Protein AF-A0A9E5N990-F1 (afdb_monomer)

Nearest PDB structures (foldseek):
  1orc-assembly1_A  TM=4.929E-01  e=2.832E+00  Lambdavirus lambda
  7c9a-assembly1_A  TM=3.362E-01  e=8.854E+00  Homo sapiens

Mean predicted aligned error: 13.03 Å

Secondary structure (DSSP, 8-state):
---S-GGGBTTEE--TTTHHHHTTT-----PPEESS-TTSTTS-EE--TT---TT--B--------SSPPPPSSTTEEEEE-STT-EEEEEHHHHHHHTTS-EEEEE-TTS-EEEEEEETTEEEE-

Sequence (126 aa):
MSERMCCNCVYVLWPLLLKSYREEMGWEEVLPLCCHHAETPGQLREVHPDGCCRNFLAERVWSKHIETLPEPPSPDIKYIPLNHQRFAIVDAADYEWLSKYRWFAKGGRDGLFYAGRAERGRIILM

Solvent-accessible surface area (backbone atoms only — not comparable to full-atom values): 7813 Å² total; per-residue (Å²): 132,86,69,86,24,36,71,49,19,68,55,46,45,73,65,74,77,58,54,76,70,36,72,83,74,55,93,72,81,84,61,35,33,26,48,52,38,64,91,44,69,81,37,81,39,78,40,59,52,84,37,65,53,90,56,64,43,69,55,77,76,70,55,58,66,63,88,73,79,79,83,62,96,42,88,62,40,39,74,46,75,18,44,72,66,40,65,44,84,41,48,43,87,50,40,77,68,57,67,77,53,70,55,32,60,40,80,52,96,80,81,46,70,32,46,27,34,75,55,98,93,40,79,50,75,90

Structure (mmCIF, N/CA/C/O backbone):
data_AF-A0A9E5N990-F1
#
_entry.id   AF-A0A9E5N990-F1
#
loop_
_atom_site.group_PDB
_atom_site.id
_atom_site.type_symbol
_atom_site.label_atom_id
_atom_site.label_alt_id
_atom_site.label_comp_id
_atom_site.label_asym_id
_atom_site.label_entity_id
_atom_site.label_seq_id
_atom_site.pdbx_PDB_ins_code
_atom_site.Cartn_x
_atom_site.Cartn_y
_atom_site.Cartn_z
_atom_site.occupancy
_atom_site.B_iso_or_equiv
_atom_site.auth_seq_id
_atom_site.auth_comp_id
_atom_site.auth_asym_id
_atom_site.auth_atom_id
_atom_site.pdbx_PDB_model_num
ATOM 1 N N . MET A 1 1 ? 3.187 11.407 -6.263 1.00 48.19 1 MET A N 1
ATOM 2 C CA . MET A 1 1 ? 2.998 10.621 -7.502 1.00 48.19 1 MET A CA 1
ATOM 3 C C . MET A 1 1 ? 4.386 10.246 -7.972 1.00 48.19 1 MET A C 1
ATOM 5 O O . MET A 1 1 ? 5.216 11.138 -8.027 1.00 48.19 1 MET A O 1
ATOM 9 N N . SER A 1 2 ? 4.675 8.963 -8.183 1.00 58.22 2 SER A N 1
ATOM 10 C CA . SER A 1 2 ? 5.984 8.561 -8.708 1.00 58.22 2 SER A CA 1
ATOM 11 C C . SER A 1 2 ? 6.099 9.042 -10.156 1.00 58.22 2 SER A C 1
ATOM 13 O O . SER A 1 2 ? 5.165 8.859 -10.942 1.00 58.22 2 SER A O 1
ATOM 15 N N . GLU A 1 3 ? 7.189 9.731 -10.476 1.00 77.88 3 GLU A N 1
ATOM 16 C CA . GLU A 1 3 ? 7.476 10.208 -11.825 1.00 77.88 3 GLU A CA 1
ATOM 17 C C . GLU A 1 3 ? 7.696 9.004 -12.754 1.00 77.88 3 GLU A C 1
ATOM 19 O O . GLU A 1 3 ? 8.315 8.010 -12.359 1.00 77.88 3 GLU A O 1
ATOM 24 N N . ARG A 1 4 ? 7.112 9.047 -13.963 1.00 85.38 4 ARG A N 1
ATOM 25 C CA . ARG A 1 4 ? 7.092 7.910 -14.899 1.00 85.38 4 ARG A CA 1
ATOM 26 C C . ARG A 1 4 ? 8.470 7.718 -15.528 1.00 85.38 4 ARG A C 1
ATOM 28 O O . ARG A 1 4 ? 8.671 8.099 -16.674 1.00 85.38 4 ARG A O 1
ATOM 35 N N . MET A 1 5 ? 9.375 7.100 -14.783 1.00 87.56 5 MET A N 1
ATOM 36 C CA . MET A 1 5 ? 10.744 6.791 -15.188 1.00 87.56 5 MET A CA 1
ATOM 37 C C . MET A 1 5 ? 11.051 5.319 -14.915 1.00 87.56 5 MET A C 1
ATOM 39 O O . MET A 1 5 ? 10.534 4.731 -13.966 1.00 87.56 5 MET A O 1
ATOM 43 N N . CYS A 1 6 ? 11.887 4.703 -15.744 1.00 87.88 6 CYS A N 1
ATOM 44 C CA . CYS A 1 6 ? 12.268 3.298 -15.656 1.00 87.88 6 CYS A CA 1
ATOM 45 C C . CYS A 1 6 ? 12.884 2.980 -14.294 1.00 87.88 6 CYS A C 1
ATOM 47 O O . CYS A 1 6 ? 12.574 1.931 -13.738 1.00 87.88 6 CYS A O 1
ATOM 49 N N . CYS A 1 7 ? 13.651 3.908 -13.714 1.00 85.50 7 CYS A N 1
ATOM 50 C CA . CYS A 1 7 ? 14.191 3.799 -12.357 1.00 85.50 7 CYS A CA 1
ATOM 51 C C . CYS A 1 7 ? 13.129 3.572 -11.261 1.00 85.50 7 CYS A C 1
ATOM 53 O O . CYS A 1 7 ? 13.442 2.973 -10.236 1.00 85.50 7 CYS A O 1
ATOM 55 N N . ASN A 1 8 ? 11.882 3.995 -11.498 1.00 85.81 8 ASN A N 1
ATOM 56 C CA . ASN A 1 8 ? 10.739 3.874 -10.588 1.00 85.81 8 ASN A CA 1
ATOM 57 C C . ASN A 1 8 ? 9.778 2.724 -10.962 1.00 85.81 8 ASN A C 1
ATOM 59 O O . ASN A 1 8 ? 8.652 2.638 -10.457 1.00 85.81 8 ASN A O 1
ATOM 63 N N . CYS A 1 9 ? 10.173 1.876 -11.912 1.00 87.88 9 CYS A N 1
ATOM 64 C CA . CYS A 1 9 ? 9.375 0.750 -12.379 1.00 87.8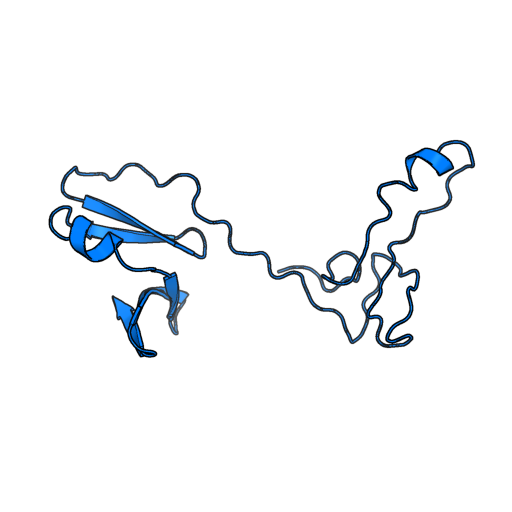8 9 CYS A CA 1
ATOM 65 C C . CYS A 1 9 ? 9.605 -0.486 -11.499 1.00 87.88 9 CYS A C 1
ATOM 67 O O . CYS A 1 9 ? 10.747 -0.814 -11.190 1.00 87.88 9 CYS A O 1
ATOM 69 N N . VAL A 1 10 ? 8.551 -1.256 -11.205 1.00 88.25 10 VAL A N 1
ATOM 70 C CA . VAL A 1 10 ? 8.667 -2.536 -10.462 1.00 88.25 10 VAL A CA 1
ATOM 71 C C . VAL A 1 10 ? 9.542 -3.584 -11.148 1.00 88.25 10 VAL A C 1
ATOM 73 O O . VAL A 1 10 ? 9.977 -4.536 -10.511 1.00 88.25 10 VAL A O 1
ATOM 76 N N . TYR A 1 11 ? 9.748 -3.449 -12.458 1.00 88.25 11 TYR A N 1
ATOM 77 C CA . TYR A 1 11 ? 10.517 -4.400 -13.261 1.00 88.25 11 TYR A CA 1
ATOM 78 C C . TYR A 1 11 ? 11.997 -4.033 -13.384 1.00 88.25 11 TYR A C 1
ATOM 80 O O . TYR A 1 11 ? 12.739 -4.760 -14.047 1.00 88.25 11 TYR A O 1
ATOM 88 N N . VAL A 1 12 ? 12.421 -2.906 -12.800 1.00 88.62 12 VAL A N 1
ATOM 89 C CA . VAL A 1 12 ? 13.831 -2.520 -12.787 1.00 88.62 12 VAL A CA 1
ATOM 90 C C . VAL A 1 12 ? 14.573 -3.263 -11.681 1.00 88.62 12 VAL A C 1
ATOM 92 O O . VAL A 1 12 ? 14.131 -3.3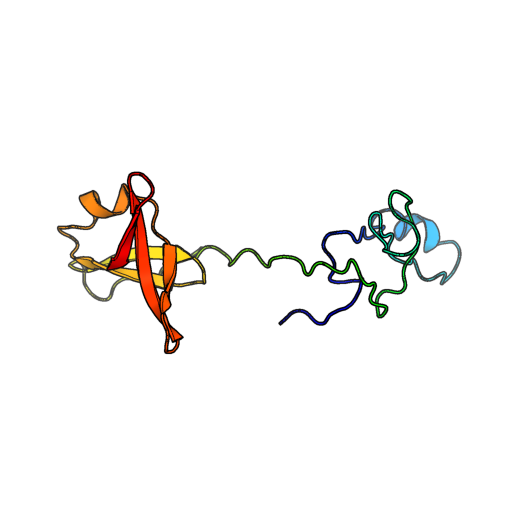40 -10.537 1.00 88.62 12 VAL A O 1
ATOM 95 N N . LEU A 1 13 ? 15.733 -3.798 -12.040 1.00 87.94 13 LEU A N 1
ATOM 96 C CA . LEU A 1 13 ? 16.695 -4.430 -11.157 1.00 87.94 13 LEU A CA 1
ATOM 97 C C . LEU A 1 13 ? 17.923 -3.528 -11.064 1.00 87.94 13 LEU A C 1
ATOM 99 O O . LEU A 1 13 ? 18.614 -3.286 -12.057 1.00 87.94 13 LEU A O 1
ATOM 103 N N . TRP A 1 14 ? 18.195 -3.041 -9.855 1.00 84.75 14 TRP A N 1
ATOM 104 C CA . TRP A 1 14 ? 19.388 -2.256 -9.564 1.00 84.75 14 TRP A CA 1
ATOM 105 C C . TRP A 1 14 ? 20.577 -3.183 -9.298 1.00 84.75 14 TRP A C 1
ATOM 107 O O . TRP A 1 14 ? 20.489 -4.026 -8.399 1.00 84.75 14 TRP A O 1
ATOM 117 N N . PRO A 1 15 ? 21.703 -3.047 -10.020 1.00 75.06 15 PRO A N 1
ATOM 118 C CA . PRO A 1 15 ? 22.848 -3.928 -9.827 1.00 75.06 15 PRO A CA 1
ATOM 119 C C . PRO A 1 15 ? 23.644 -3.527 -8.574 1.00 75.06 15 PRO A C 1
ATOM 121 O O . PRO A 1 15 ? 24.667 -2.851 -8.646 1.00 75.06 15 PRO A O 1
ATOM 124 N N . LEU A 1 16 ? 23.162 -3.930 -7.392 1.00 67.31 16 LEU A N 1
ATOM 125 C CA . LEU A 1 16 ? 23.755 -3.554 -6.099 1.00 67.31 16 LEU A CA 1
ATOM 126 C C . LEU A 1 16 ? 25.174 -4.115 -5.903 1.00 67.31 16 LEU A C 1
ATOM 128 O O . LEU A 1 16 ? 26.021 -3.441 -5.328 1.00 67.31 16 LEU A O 1
ATOM 132 N N . LEU A 1 17 ? 25.440 -5.326 -6.406 1.00 59.69 17 LEU A N 1
ATOM 133 C CA . LEU A 1 17 ? 26.715 -6.037 -6.223 1.00 59.69 17 LEU A CA 1
ATOM 134 C C . LEU A 1 17 ? 27.785 -5.687 -7.272 1.00 59.69 17 LEU A C 1
ATOM 136 O O . LEU A 1 17 ? 28.952 -6.009 -7.075 1.00 59.69 17 LEU A O 1
ATOM 140 N N . LEU A 1 18 ? 27.415 -5.038 -8.383 1.00 59.34 18 LEU A N 1
ATOM 141 C CA . LEU A 1 18 ? 28.368 -4.658 -9.439 1.00 59.34 18 LEU A CA 1
ATOM 142 C C . LEU A 1 18 ? 29.068 -3.320 -9.163 1.00 59.34 18 LEU A C 1
ATOM 144 O O . LEU A 1 18 ? 30.107 -3.057 -9.765 1.00 59.34 18 LEU A O 1
ATOM 148 N N . LYS A 1 19 ? 28.543 -2.504 -8.234 1.00 56.22 19 LYS A N 1
ATOM 149 C CA . LYS A 1 19 ? 29.182 -1.243 -7.824 1.00 56.22 19 LYS A CA 1
ATOM 150 C C . LYS A 1 19 ? 30.580 -1.471 -7.238 1.00 56.22 19 LYS A C 1
ATOM 152 O O . LYS A 1 19 ? 31.524 -0.846 -7.698 1.00 56.22 19 LYS A O 1
ATOM 157 N N . SER A 1 20 ? 30.735 -2.424 -6.315 1.00 56.72 20 SER A N 1
ATOM 158 C CA . SER A 1 20 ? 32.013 -2.657 -5.623 1.00 56.72 20 SER A CA 1
ATOM 159 C C . SER A 1 20 ? 33.113 -3.249 -6.511 1.00 56.72 20 SER A C 1
ATOM 161 O O . SER A 1 20 ? 34.284 -3.036 -6.241 1.00 56.72 20 SER A O 1
ATOM 163 N N . TYR A 1 21 ? 32.766 -3.994 -7.569 1.00 57.91 21 TYR A N 1
ATOM 164 C CA . TYR A 1 21 ? 33.758 -4.584 -8.484 1.00 57.91 21 TYR A CA 1
ATOM 165 C C . TYR A 1 21 ? 34.304 -3.568 -9.504 1.00 57.91 21 TYR A C 1
ATOM 167 O O . TYR A 1 21 ? 35.423 -3.711 -9.986 1.00 57.91 21 TYR A O 1
ATOM 175 N N . ARG A 1 22 ? 33.519 -2.540 -9.852 1.00 54.69 22 ARG A N 1
ATOM 176 C CA . ARG A 1 22 ? 33.877 -1.556 -10.888 1.00 54.69 22 ARG A CA 1
ATOM 177 C C . ARG A 1 22 ? 34.461 -0.250 -10.354 1.00 54.69 22 ARG A C 1
ATOM 179 O O . ARG A 1 22 ? 35.061 0.478 -11.138 1.00 54.69 22 ARG A O 1
ATOM 186 N N . GLU A 1 23 ? 34.377 0.011 -9.049 1.00 55.00 23 GLU A N 1
ATOM 187 C CA . GLU A 1 23 ? 35.107 1.114 -8.396 1.00 55.00 23 GLU A CA 1
ATOM 188 C C . GLU A 1 23 ? 36.626 1.063 -8.680 1.00 55.00 23 GLU A C 1
ATOM 190 O O . GLU A 1 23 ? 37.268 2.107 -8.753 1.00 55.00 23 GLU A O 1
ATOM 195 N N . GLU A 1 24 ? 37.187 -0.122 -8.953 1.00 59.16 24 GLU A N 1
ATOM 196 C CA . GLU A 1 24 ? 38.595 -0.313 -9.343 1.00 59.16 24 GLU A CA 1
ATOM 197 C C . GLU A 1 24 ? 38.892 -0.052 -10.839 1.00 59.16 24 GLU A C 1
ATOM 199 O O . GLU A 1 24 ? 40.052 0.112 -11.210 1.00 59.16 24 GLU A O 1
ATOM 204 N N . MET A 1 25 ? 37.877 0.004 -11.713 1.00 57.62 25 MET A N 1
ATOM 205 C CA . MET A 1 25 ? 38.027 -0.011 -13.185 1.00 57.62 25 MET A CA 1
ATOM 206 C C . MET A 1 25 ? 37.601 1.293 -13.889 1.00 57.62 25 MET A C 1
ATOM 208 O O . MET A 1 25 ? 37.691 1.389 -15.112 1.00 57.62 25 MET A O 1
ATOM 212 N N . GLY A 1 26 ? 37.187 2.319 -13.139 1.00 54.41 26 GLY A N 1
ATOM 213 C CA . GLY A 1 26 ? 36.780 3.621 -13.680 1.00 54.41 26 GLY A CA 1
ATOM 214 C C . GLY A 1 26 ? 35.263 3.791 -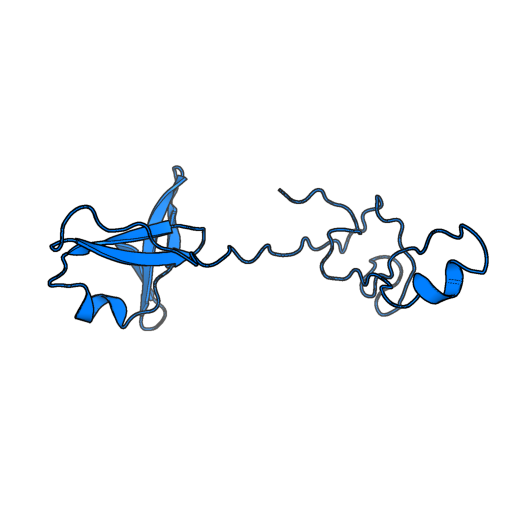13.831 1.00 54.41 26 GLY A C 1
ATOM 215 O O . GLY A 1 26 ? 34.490 2.847 -13.709 1.00 54.41 26 GLY A O 1
ATOM 216 N N . TRP A 1 27 ? 34.854 5.044 -14.050 1.00 52.72 27 TRP A N 1
ATOM 217 C CA . TRP A 1 27 ? 33.490 5.593 -13.976 1.00 52.72 27 TRP A CA 1
ATOM 218 C C . TRP A 1 27 ? 32.502 5.084 -15.048 1.00 52.72 27 TRP A C 1
ATOM 220 O O . TRP A 1 27 ? 31.803 5.880 -15.670 1.00 52.72 27 TRP A O 1
ATOM 230 N N . GLU A 1 28 ? 32.420 3.780 -15.305 1.00 62.59 28 GLU A N 1
ATOM 231 C CA . GLU A 1 28 ? 31.314 3.244 -16.102 1.00 62.59 28 GLU A CA 1
ATOM 232 C C . GLU A 1 28 ? 30.017 3.320 -15.289 1.00 62.59 28 GLU A C 1
ATOM 234 O O . GLU A 1 28 ? 29.868 2.657 -14.258 1.00 62.59 28 GLU A O 1
ATOM 239 N N . GLU A 1 29 ? 29.070 4.139 -15.753 1.00 67.00 29 GLU A N 1
ATOM 240 C CA . GLU A 1 29 ? 27.735 4.223 -15.168 1.00 67.00 29 GLU A CA 1
ATOM 241 C C . GLU A 1 29 ? 27.064 2.847 -15.212 1.00 67.00 29 GLU A C 1
ATOM 243 O O . GLU A 1 29 ? 26.813 2.272 -16.271 1.00 67.00 29 GLU A O 1
ATOM 248 N N . VAL A 1 30 ? 26.775 2.296 -14.034 1.00 74.81 30 VAL A N 1
ATOM 249 C CA . VAL A 1 30 ? 26.049 1.033 -13.910 1.00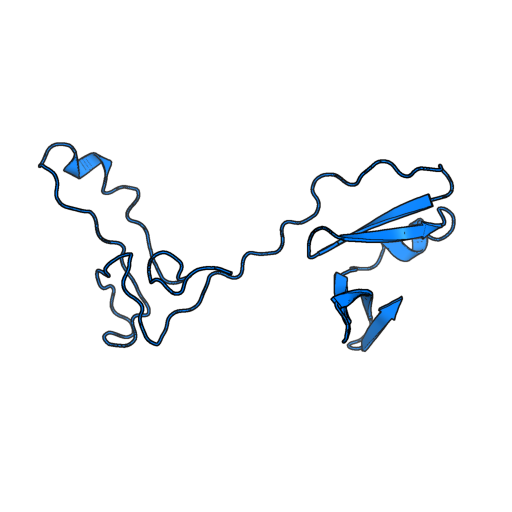 74.81 30 VAL A CA 1
ATOM 250 C C . VAL A 1 30 ? 24.575 1.302 -14.192 1.00 74.81 30 VAL A C 1
ATOM 252 O O . VAL A 1 30 ? 23.848 1.808 -13.330 1.00 74.81 30 VAL A O 1
ATOM 255 N N . LEU A 1 31 ? 24.136 0.958 -15.401 1.00 83.44 31 LEU A N 1
ATOM 256 C CA . LEU A 1 31 ? 22.743 1.108 -15.802 1.00 83.44 31 LEU A CA 1
ATOM 257 C C . LEU A 1 31 ? 21.856 0.033 -15.148 1.00 83.44 31 LEU A C 1
ATOM 259 O O . LEU A 1 31 ? 22.264 -1.125 -15.011 1.00 83.44 31 LEU A O 1
ATOM 263 N N . PRO A 1 32 ? 20.626 0.383 -14.732 1.00 87.75 32 PRO A N 1
ATOM 264 C CA . PRO A 1 32 ? 19.658 -0.593 -14.256 1.00 87.75 32 PRO A CA 1
ATOM 265 C C . PRO A 1 32 ? 19.225 -1.544 -15.377 1.00 87.75 32 PRO A C 1
ATOM 267 O O . PRO A 1 32 ? 19.182 -1.183 -16.553 1.00 87.75 32 PRO A O 1
ATOM 270 N N . LEU A 1 33 ? 18.849 -2.764 -14.997 1.00 90.50 33 LEU A N 1
ATOM 271 C CA . LEU A 1 33 ? 18.345 -3.781 -15.920 1.00 90.50 33 LEU A CA 1
ATOM 272 C C . LEU A 1 33 ? 16.819 -3.854 -15.840 1.00 90.50 33 LEU A C 1
ATOM 274 O O . LEU A 1 33 ? 16.254 -3.850 -14.754 1.00 90.50 33 LEU A O 1
ATOM 278 N N . CYS A 1 34 ? 16.135 -3.978 -16.973 1.00 90.69 34 CYS A N 1
ATOM 279 C CA . CYS A 1 34 ? 14.699 -4.227 -17.046 1.00 90.69 34 CYS A CA 1
ATOM 280 C C . CYS A 1 34 ? 14.439 -5.596 -17.679 1.00 90.69 34 CYS A C 1
ATOM 282 O O . CYS A 1 34 ? 14.956 -5.892 -18.754 1.00 90.69 34 CYS A O 1
ATOM 284 N N . CYS A 1 35 ? 13.611 -6.418 -17.033 1.00 89.31 35 CYS A N 1
ATOM 285 C CA . CYS A 1 35 ? 13.200 -7.734 -17.544 1.00 89.31 35 CYS A CA 1
ATOM 286 C C . CYS A 1 35 ? 11.888 -7.702 -18.350 1.00 89.31 35 CYS A C 1
ATOM 288 O O . CYS A 1 35 ? 11.485 -8.705 -18.941 1.00 89.31 35 CYS A O 1
ATOM 290 N N . HIS A 1 36 ? 11.198 -6.558 -18.358 1.00 91.62 36 HIS A N 1
ATOM 291 C CA . HIS A 1 36 ? 9.861 -6.411 -18.937 1.00 91.62 36 HIS A CA 1
ATOM 292 C C . HIS A 1 36 ? 9.747 -5.214 -19.894 1.00 91.62 36 HIS A C 1
ATOM 294 O O . HIS A 1 36 ? 8.681 -4.610 -20.045 1.00 91.62 36 HIS A O 1
ATOM 300 N N . HIS A 1 37 ? 10.852 -4.844 -20.545 1.00 91.50 37 HIS A N 1
ATOM 301 C CA . HIS A 1 37 ? 10.870 -3.722 -21.477 1.00 91.50 37 HIS A CA 1
ATOM 302 C C . HIS A 1 37 ? 9.986 -4.010 -22.701 1.00 91.50 37 HIS A C 1
ATOM 304 O O . HIS A 1 37 ? 10.007 -5.111 -23.247 1.00 91.50 37 HIS A O 1
ATOM 310 N N . ALA A 1 38 ? 9.228 -3.009 -23.159 1.00 91.69 38 ALA A N 1
ATOM 311 C CA . ALA A 1 38 ? 8.253 -3.181 -24.243 1.00 91.69 38 ALA A CA 1
ATOM 312 C C . ALA A 1 38 ? 8.886 -3.617 -25.577 1.00 91.69 38 ALA A C 1
ATOM 314 O O . ALA A 1 38 ? 8.280 -4.374 -26.328 1.00 91.69 38 ALA A O 1
ATOM 315 N N . GLU A 1 39 ? 10.101 -3.145 -25.859 1.00 90.56 39 GLU A N 1
ATOM 316 C CA . GLU A 1 39 ? 10.840 -3.472 -27.091 1.00 90.56 39 GLU A CA 1
ATOM 317 C C . GLU A 1 39 ? 11.532 -4.838 -27.046 1.00 90.56 39 GLU A C 1
ATOM 319 O O . GLU A 1 39 ? 11.824 -5.408 -28.091 1.00 90.56 39 GLU A O 1
ATOM 324 N N . THR A 1 40 ? 11.791 -5.374 -25.850 1.00 90.12 40 THR A N 1
ATOM 325 C CA . THR A 1 40 ? 12.515 -6.641 -25.666 1.00 90.12 40 THR A CA 1
ATOM 326 C C . THR A 1 40 ? 11.829 -7.518 -24.608 1.00 90.12 40 THR A C 1
ATOM 328 O O . THR A 1 40 ? 12.399 -7.761 -23.539 1.00 90.12 40 THR A O 1
ATOM 331 N N . PRO A 1 41 ? 10.583 -7.979 -24.844 1.00 86.44 41 PRO A N 1
ATOM 332 C CA . PRO A 1 41 ? 9.842 -8.757 -23.855 1.00 86.44 41 PRO A CA 1
ATOM 333 C C . PRO A 1 41 ? 10.557 -10.068 -23.506 1.00 86.44 41 PRO A C 1
ATOM 335 O O . PRO A 1 41 ? 10.932 -10.833 -24.392 1.00 86.44 41 PRO A O 1
ATOM 338 N N . GLY A 1 42 ? 10.724 -10.342 -22.210 1.00 84.31 42 GLY A N 1
ATOM 339 C CA . GLY A 1 42 ? 11.347 -11.577 -21.720 1.00 84.31 42 GLY A CA 1
ATOM 340 C C . GLY A 1 42 ? 12.877 -11.592 -21.775 1.00 84.31 42 GLY A C 1
ATOM 341 O O . GLY A 1 42 ? 13.479 -12.587 -21.380 1.00 84.31 42 GLY A O 1
ATOM 342 N N . GLN A 1 43 ? 13.510 -10.505 -22.222 1.00 89.38 43 GLN A N 1
ATOM 343 C CA . GLN A 1 43 ? 14.961 -10.344 -22.195 1.00 89.38 43 GLN A CA 1
ATOM 344 C C . GLN A 1 43 ? 15.368 -9.324 -21.133 1.00 89.38 43 GLN A C 1
ATOM 346 O O . GLN A 1 43 ? 14.698 -8.308 -20.940 1.00 89.38 43 GLN A O 1
ATOM 351 N N . LEU A 1 44 ? 16.488 -9.593 -20.459 1.00 89.50 44 LEU A N 1
ATOM 352 C CA . LEU A 1 44 ? 17.150 -8.600 -19.621 1.00 89.50 44 LEU A CA 1
ATOM 353 C C . LEU A 1 44 ? 17.837 -7.574 -20.520 1.00 89.50 44 LEU A C 1
ATOM 355 O O . LEU A 1 44 ? 18.618 -7.941 -21.396 1.00 89.50 44 LEU A O 1
ATOM 359 N N . ARG A 1 45 ? 17.544 -6.295 -20.293 1.00 8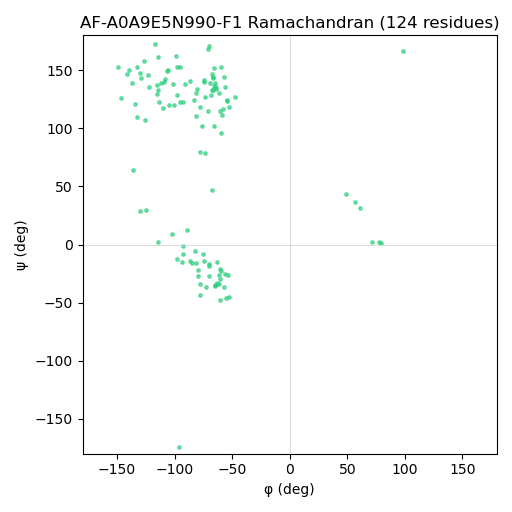9.12 45 ARG A N 1
ATOM 360 C CA . ARG A 1 45 ? 18.114 -5.182 -21.053 1.00 89.12 45 ARG A CA 1
ATOM 361 C C . ARG A 1 45 ? 18.515 -4.054 -20.115 1.00 89.12 45 ARG A C 1
ATOM 363 O O . ARG A 1 45 ? 17.745 -3.709 -19.223 1.00 89.12 45 ARG A O 1
ATOM 370 N N . GLU A 1 46 ? 19.663 -3.441 -20.359 1.00 90.75 46 GLU A N 1
ATOM 371 C CA . GLU A 1 46 ? 20.024 -2.166 -19.738 1.00 90.75 46 GLU A CA 1
ATOM 372 C C . GLU A 1 46 ? 19.061 -1.059 -20.175 1.00 90.75 46 GLU A C 1
ATOM 374 O O . GLU A 1 46 ? 18.689 -0.945 -21.347 1.00 90.75 46 GLU A O 1
ATOM 379 N N . VAL A 1 47 ? 18.626 -0.247 -19.217 1.00 89.56 47 VAL A N 1
ATOM 380 C CA . VAL A 1 47 ? 17.730 0.881 -19.459 1.00 89.56 47 VAL A CA 1
ATOM 381 C C . VAL A 1 47 ? 18.299 2.136 -18.826 1.00 89.56 47 VAL A C 1
ATOM 383 O O . VAL A 1 47 ? 18.867 2.099 -17.739 1.00 89.56 47 VAL A O 1
ATOM 386 N N . HIS A 1 48 ? 18.111 3.271 -19.493 1.00 87.75 48 HIS A N 1
ATOM 387 C CA . HIS A 1 48 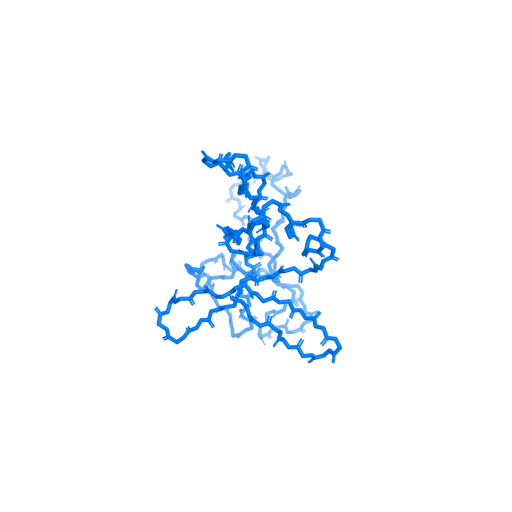? 18.456 4.555 -18.900 1.00 87.75 48 HIS A CA 1
ATOM 388 C C . HIS A 1 48 ? 17.522 4.838 -17.704 1.00 87.75 48 HIS A C 1
ATOM 390 O O . HIS A 1 48 ? 16.304 4.682 -17.868 1.00 87.75 48 HIS A O 1
ATOM 396 N N . PRO A 1 49 ? 18.036 5.265 -16.533 1.00 84.19 49 PRO A N 1
ATOM 397 C CA . PRO A 1 49 ? 17.218 5.567 -15.355 1.00 84.19 49 PRO A CA 1
ATOM 398 C C . PR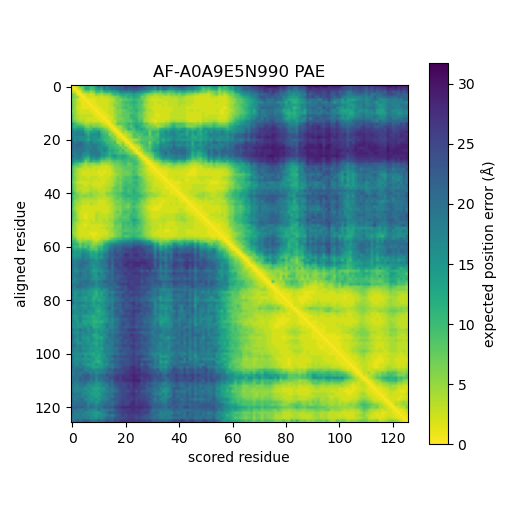O A 1 49 ? 16.080 6.547 -15.656 1.00 84.19 49 PRO A C 1
ATOM 400 O O . PRO A 1 49 ? 14.933 6.270 -15.306 1.00 84.19 49 PRO A O 1
ATOM 403 N N . ASP A 1 50 ? 16.396 7.615 -16.393 1.00 86.25 50 ASP A N 1
ATOM 404 C CA . ASP A 1 50 ? 15.456 8.690 -16.750 1.00 86.25 50 ASP A CA 1
ATOM 405 C C . ASP A 1 50 ? 14.567 8.354 -17.960 1.00 86.25 50 ASP A C 1
ATOM 407 O O . ASP A 1 50 ? 13.676 9.116 -18.333 1.00 86.25 50 ASP A O 1
ATOM 411 N N . GLY A 1 51 ? 14.802 7.209 -18.610 1.00 86.88 51 GLY A N 1
ATOM 412 C CA . GLY A 1 51 ? 13.958 6.741 -19.706 1.00 86.88 51 GLY A CA 1
ATOM 413 C C . GLY A 1 51 ? 12.594 6.272 -19.201 1.00 86.88 51 GLY A C 1
ATOM 414 O O . GLY A 1 51 ? 12.397 6.058 -18.012 1.00 86.88 51 GLY A O 1
ATOM 415 N N . CYS A 1 52 ? 11.634 6.045 -20.095 1.00 90.00 52 CYS A N 1
ATOM 416 C CA . CYS A 1 52 ? 10.356 5.437 -19.729 1.00 90.00 52 CYS A CA 1
ATOM 417 C C . CYS A 1 52 ? 9.829 4.576 -20.872 1.00 90.00 52 CYS A C 1
ATOM 419 O O . CYS A 1 52 ? 9.700 5.043 -22.001 1.00 90.00 52 CYS A O 1
ATOM 421 N N . CYS A 1 53 ? 9.513 3.312 -20.587 1.00 90.69 53 CYS A N 1
ATOM 422 C CA . CYS A 1 53 ? 8.988 2.392 -21.590 1.00 90.69 53 CYS A CA 1
ATOM 423 C C . CYS A 1 53 ? 7.460 2.264 -21.512 1.00 90.69 53 CYS A C 1
ATOM 425 O O . CYS A 1 53 ? 6.833 2.544 -20.490 1.00 90.69 53 CYS A O 1
ATOM 427 N N . ARG A 1 54 ? 6.844 1.755 -22.586 1.00 90.56 54 ARG A N 1
ATOM 428 C CA . ARG A 1 54 ? 5.387 1.531 -22.648 1.00 90.56 54 ARG A CA 1
ATOM 429 C C . ARG A 1 54 ? 4.869 0.541 -21.592 1.00 90.56 54 ARG A C 1
ATOM 431 O O . ARG A 1 54 ? 3.720 0.661 -21.179 1.00 90.56 54 ARG A O 1
ATOM 438 N N . ASN A 1 55 ? 5.715 -0.383 -21.135 1.00 91.44 55 ASN A N 1
ATOM 439 C CA . ASN A 1 55 ? 5.404 -1.353 -20.079 1.00 91.44 55 ASN A CA 1
ATOM 440 C C . ASN A 1 55 ? 5.724 -0.833 -18.667 1.00 91.44 55 ASN A C 1
ATOM 442 O O . ASN A 1 55 ? 5.742 -1.612 -17.715 1.00 91.44 55 ASN A O 1
ATOM 446 N N . PHE A 1 56 ? 5.995 0.468 -18.515 1.00 90.38 56 PHE A N 1
ATOM 447 C CA . PHE A 1 56 ? 6.226 1.065 -17.208 1.00 90.38 56 PHE A CA 1
ATOM 448 C C . PHE A 1 56 ? 5.056 0.773 -16.267 1.00 90.38 56 PHE A C 1
ATOM 450 O O . PHE A 1 56 ? 3.907 1.143 -16.533 1.00 90.38 56 PHE A O 1
ATOM 457 N N . LEU A 1 57 ? 5.389 0.167 -15.133 1.00 87.19 57 LEU A N 1
ATOM 458 C CA . LEU A 1 57 ? 4.473 -0.068 -14.039 1.00 87.19 57 LEU A CA 1
ATOM 459 C C . LEU A 1 57 ? 5.091 0.532 -12.781 1.00 87.19 57 LEU A C 1
ATOM 461 O O . LEU A 1 57 ? 6.063 0.001 -12.244 1.00 87.19 57 LEU A O 1
ATOM 465 N N . ALA A 1 58 ? 4.525 1.659 -12.344 1.00 84.06 58 ALA A N 1
ATOM 466 C CA . ALA A 1 58 ? 4.938 2.310 -11.111 1.00 84.06 58 ALA A CA 1
ATOM 467 C C . ALA A 1 58 ? 4.825 1.320 -9.954 1.00 84.06 58 ALA A C 1
ATOM 469 O O . ALA A 1 58 ? 3.805 0.629 -9.824 1.00 84.06 58 ALA A O 1
ATOM 470 N N . GLU A 1 59 ? 5.848 1.287 -9.101 1.00 69.38 59 GLU A N 1
ATOM 471 C CA . GLU A 1 59 ? 5.734 0.564 -7.848 1.00 69.38 59 GLU A CA 1
ATOM 472 C C . GLU A 1 59 ? 4.514 1.065 -7.086 1.00 69.38 59 GLU A C 1
ATOM 474 O O . GLU A 1 59 ? 4.323 2.262 -6.841 1.00 69.38 59 GLU A O 1
ATOM 479 N N . ARG A 1 60 ? 3.633 0.120 -6.748 1.00 59.91 60 ARG A N 1
ATOM 480 C CA . ARG A 1 60 ? 2.579 0.400 -5.789 1.00 59.91 60 ARG A CA 1
ATOM 481 C C . ARG A 1 60 ? 3.306 0.646 -4.483 1.00 59.91 60 ARG A C 1
ATOM 483 O O . ARG A 1 60 ? 3.723 -0.308 -3.837 1.00 59.91 60 ARG A O 1
ATOM 490 N N . VAL A 1 61 ? 3.448 1.915 -4.108 1.00 59.00 61 VAL A N 1
ATOM 491 C CA . VAL A 1 61 ? 3.829 2.273 -2.746 1.00 59.00 61 VAL A CA 1
ATOM 492 C C . VAL A 1 61 ? 2.735 1.691 -1.866 1.00 59.00 61 VAL A C 1
ATOM 494 O O . VAL A 1 61 ? 1.643 2.257 -1.744 1.00 59.00 61 VAL A O 1
ATOM 497 N N . TRP A 1 62 ? 2.994 0.501 -1.327 1.00 49.75 62 TRP A N 1
ATOM 498 C CA . TRP A 1 62 ? 2.149 -0.100 -0.318 1.00 49.75 62 TRP A CA 1
ATOM 499 C C . TRP A 1 62 ? 2.010 0.958 0.754 1.00 49.75 62 TRP A C 1
ATOM 501 O O . TRP A 1 62 ? 3.000 1.472 1.276 1.00 49.75 62 TRP A O 1
ATOM 511 N N . SER A 1 63 ? 0.775 1.393 0.976 1.00 53.50 63 SER A N 1
ATOM 512 C CA . SER A 1 63 ? 0.521 2.443 1.942 1.00 53.50 63 SER A CA 1
ATOM 513 C C . SER A 1 63 ? 1.034 1.926 3.269 1.00 53.50 63 SER A C 1
ATOM 515 O O . SER A 1 63 ? 0.499 0.930 3.758 1.00 53.50 63 SER A O 1
ATOM 517 N N . LYS A 1 64 ? 2.111 2.541 3.776 1.00 53.56 64 LYS A N 1
ATOM 518 C CA . LYS A 1 64 ? 2.738 2.133 5.030 1.00 53.56 64 LYS A CA 1
ATOM 519 C C . LYS A 1 64 ? 1.628 1.957 6.059 1.00 53.56 64 LYS A C 1
ATOM 521 O O . LYS A 1 64 ? 0.765 2.833 6.196 1.00 53.56 64 LYS A O 1
ATOM 526 N N . HIS A 1 65 ? 1.611 0.791 6.694 1.00 55.25 65 HIS A N 1
ATOM 527 C CA . HIS A 1 65 ? 0.743 0.568 7.836 1.00 55.25 65 HIS A CA 1
ATOM 528 C C . HIS A 1 65 ? 1.078 1.645 8.875 1.00 55.25 65 HIS A C 1
ATOM 530 O O . HIS A 1 65 ? 2.237 2.053 8.968 1.00 55.25 65 HIS A O 1
ATOM 536 N N . ILE A 1 66 ? 0.091 2.148 9.619 1.00 60.78 66 ILE A N 1
ATOM 537 C CA . ILE A 1 66 ? 0.424 2.967 10.788 1.00 60.78 66 ILE A CA 1
ATOM 538 C C . ILE A 1 66 ? 1.239 2.068 11.722 1.00 60.78 66 ILE A C 1
ATOM 540 O O . ILE A 1 66 ? 0.718 1.053 12.187 1.00 60.78 66 ILE A O 1
ATOM 544 N N . GLU A 1 67 ? 2.507 2.414 11.940 1.00 59.69 67 GLU A N 1
ATOM 545 C CA . GLU A 1 67 ? 3.374 1.744 12.918 1.00 59.69 67 GLU A CA 1
ATOM 546 C C . GLU A 1 67 ? 3.045 2.216 14.340 1.00 59.69 67 GLU A C 1
ATOM 548 O O . GLU A 1 67 ? 3.042 1.412 15.268 1.00 59.69 67 GLU A O 1
ATOM 553 N N . THR A 1 68 ? 2.656 3.489 14.492 1.00 66.31 68 THR A N 1
ATOM 554 C CA . THR A 1 68 ? 2.334 4.100 15.787 1.00 66.31 68 THR A CA 1
ATOM 555 C C . THR A 1 68 ? 1.015 4.860 15.702 1.00 66.31 68 THR A C 1
ATOM 557 O O . THR A 1 68 ? 0.925 5.891 15.034 1.00 66.31 68 THR A O 1
ATOM 560 N N . LEU A 1 69 ? -0.025 4.342 16.360 1.00 71.44 69 LEU A N 1
ATOM 561 C CA . LEU A 1 69 ? -1.275 5.078 16.547 1.00 71.44 69 LEU A CA 1
ATOM 562 C C . LEU A 1 69 ? -1.061 6.170 17.606 1.00 71.44 69 LEU A C 1
ATOM 564 O O . LEU A 1 69 ? -0.393 5.903 18.606 1.00 71.44 69 LEU A O 1
ATOM 568 N N . PRO A 1 70 ? -1.617 7.379 17.416 1.00 79.00 70 PRO A N 1
ATOM 569 C CA . PRO A 1 70 ? -1.621 8.386 18.470 1.00 79.00 70 PRO A CA 1
ATOM 570 C C . PRO A 1 70 ? -2.368 7.865 19.703 1.00 79.00 70 PRO A C 1
ATOM 572 O O . PRO A 1 70 ? -3.274 7.035 19.583 1.00 79.00 70 PRO A O 1
ATOM 575 N N . GLU A 1 71 ? -2.013 8.366 20.885 1.00 79.81 71 GLU A N 1
ATOM 576 C CA . GLU A 1 71 ? -2.769 8.057 22.097 1.00 79.81 71 GLU A CA 1
ATOM 577 C C . GLU A 1 71 ? -4.194 8.629 21.986 1.00 79.81 71 GLU A C 1
ATOM 579 O O . GLU A 1 71 ? -4.377 9.768 21.537 1.00 79.81 71 GLU A O 1
ATOM 584 N N . PRO A 1 72 ? -5.229 7.845 22.331 1.00 82.75 72 PRO A N 1
ATOM 585 C CA . PRO A 1 72 ? -6.592 8.345 22.331 1.00 82.75 72 PRO A CA 1
ATOM 586 C C . PRO A 1 72 ? -6.780 9.414 23.421 1.00 82.75 72 PRO A C 1
ATOM 588 O O . PRO A 1 72 ? -6.230 9.282 24.513 1.00 82.75 72 PRO A O 1
ATOM 591 N N . PRO A 1 73 ? -7.579 10.465 23.160 1.00 81.69 73 PRO A N 1
ATOM 592 C CA . PRO A 1 73 ? -7.774 11.586 24.083 1.00 81.69 73 PRO A CA 1
ATOM 593 C C . PRO A 1 73 ? -8.577 11.213 25.337 1.00 81.69 73 PRO A C 1
ATOM 595 O O . PRO A 1 73 ? -8.579 11.965 26.306 1.00 81.69 73 PRO A O 1
ATOM 598 N N . SER A 1 74 ? -9.281 10.079 25.314 1.00 85.88 74 SER A N 1
ATOM 599 C CA . SER A 1 74 ? -10.076 9.556 26.424 1.00 85.88 74 SER A CA 1
ATOM 600 C C . SER A 1 74 ? -9.927 8.033 26.492 1.00 85.88 74 SER A C 1
ATOM 602 O O . SER A 1 74 ? -9.826 7.400 25.436 1.00 85.88 74 SER A O 1
ATOM 604 N N . PRO A 1 75 ? -9.954 7.418 27.691 1.00 84.50 75 PRO A N 1
ATOM 605 C CA . PRO A 1 75 ? -9.997 5.961 27.837 1.00 84.50 75 PRO A CA 1
ATOM 606 C C . PRO A 1 75 ? -11.232 5.317 27.188 1.00 84.50 75 PRO A C 1
ATOM 608 O O . PRO A 1 75 ? -11.169 4.143 26.821 1.00 84.50 75 PRO A O 1
ATOM 611 N N . ASP A 1 76 ? -12.311 6.083 27.006 1.00 89.25 76 ASP A N 1
ATOM 612 C CA . ASP A 1 76 ? -13.558 5.621 26.385 1.00 89.25 76 ASP A CA 1
ATOM 613 C C . ASP A 1 76 ? -13.448 5.482 24.864 1.00 89.25 76 ASP A C 1
ATOM 615 O O . ASP A 1 76 ? -14.353 4.958 24.224 1.00 89.25 76 ASP A O 1
ATOM 619 N N . ILE A 1 77 ? -12.337 5.931 24.277 1.00 90.88 77 ILE A N 1
ATOM 620 C CA . ILE A 1 77 ? -12.100 5.917 22.839 1.00 90.88 77 ILE A CA 1
ATOM 621 C C . ILE A 1 77 ? -10.933 4.984 22.528 1.00 90.88 77 ILE A C 1
ATOM 623 O O . ILE A 1 77 ? -9.884 4.999 23.176 1.00 90.88 77 ILE A O 1
ATOM 627 N N . LYS A 1 78 ? -11.090 4.183 21.478 1.00 89.62 78 LYS A N 1
ATOM 628 C CA . LYS A 1 78 ? -10.036 3.345 20.910 1.00 89.62 78 LYS A CA 1
ATOM 629 C C . LYS A 1 78 ? -9.893 3.609 19.419 1.00 89.62 78 LYS A C 1
ATOM 631 O O . LYS A 1 78 ? -10.813 4.07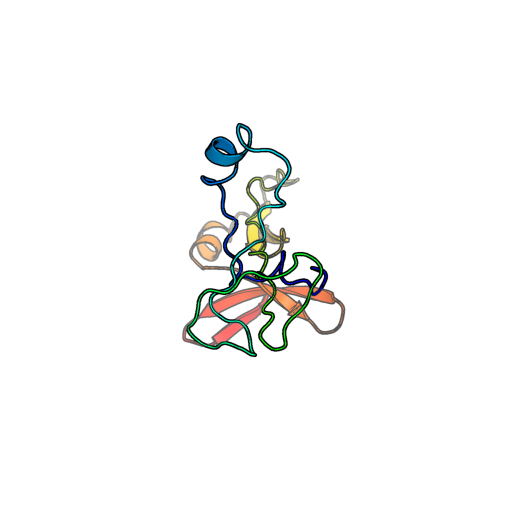9 18.751 1.00 89.62 78 LYS A O 1
ATOM 636 N N . TYR A 1 79 ? -8.717 3.279 18.896 1.00 90.88 79 TYR A N 1
ATOM 637 C CA . TYR A 1 79 ? -8.402 3.435 17.483 1.00 90.88 79 TYR A CA 1
ATOM 638 C C . TYR A 1 79 ? -8.187 2.085 16.817 1.00 90.88 79 TYR A C 1
ATOM 640 O O . TYR A 1 79 ? -7.433 1.252 17.316 1.00 90.88 79 TYR A O 1
ATOM 648 N N . ILE A 1 80 ? -8.818 1.894 15.660 1.00 89.56 80 ILE A N 1
ATOM 649 C CA . ILE A 1 80 ? -8.560 0.753 14.781 1.00 89.56 80 ILE A CA 1
ATOM 650 C C . ILE A 1 80 ? -7.727 1.253 13.596 1.00 89.56 80 ILE A C 1
ATOM 652 O O . ILE A 1 80 ? -8.187 2.141 12.871 1.00 89.56 80 ILE A O 1
ATOM 656 N N . PRO A 1 81 ? -6.514 0.718 13.373 1.00 87.94 81 PRO A N 1
ATOM 657 C CA . PRO A 1 81 ? -5.663 1.162 12.280 1.00 87.94 81 PRO A CA 1
ATOM 658 C C . PRO A 1 81 ? -6.245 0.741 10.925 1.00 87.94 81 PRO A C 1
ATOM 660 O O . PRO A 1 81 ? -6.729 -0.377 10.751 1.00 87.94 81 PRO A O 1
ATOM 663 N N . LEU A 1 82 ? -6.163 1.643 9.949 1.00 88.19 82 LEU A N 1
ATOM 664 C CA . LEU A 1 82 ? -6.548 1.436 8.555 1.00 88.19 82 LEU A CA 1
ATOM 665 C C . LEU A 1 82 ? -5.316 1.584 7.643 1.00 88.19 82 LEU A C 1
ATOM 667 O O . LEU A 1 82 ? -4.235 2.006 8.060 1.00 88.19 82 LEU A O 1
ATOM 671 N N . ASN A 1 83 ? -5.478 1.275 6.355 1.00 83.19 83 ASN A N 1
ATOM 672 C CA . ASN A 1 83 ? -4.481 1.629 5.342 1.00 83.19 83 ASN A CA 1
ATOM 673 C C . ASN A 1 83 ? -4.441 3.156 5.100 1.00 83.19 83 ASN A C 1
ATOM 675 O O . ASN A 1 83 ? -5.284 3.912 5.582 1.00 83.19 83 ASN A O 1
ATOM 679 N N . HIS A 1 84 ? -3.446 3.615 4.335 1.00 76.06 84 HIS A N 1
ATOM 680 C CA . HIS A 1 84 ? -3.245 5.038 4.011 1.00 76.06 84 HIS A CA 1
ATOM 681 C C . HIS A 1 84 ? -3.005 5.947 5.226 1.00 76.06 84 HIS A C 1
ATOM 683 O O . HIS A 1 84 ? -3.375 7.116 5.181 1.00 76.06 84 HIS A O 1
ATOM 689 N N . GLN A 1 85 ? -2.373 5.428 6.286 1.00 79.75 85 GLN A N 1
ATOM 690 C CA . GLN A 1 85 ? -2.076 6.183 7.511 1.00 79.75 85 GLN A CA 1
ATOM 691 C C . GLN A 1 85 ? -3.327 6.789 8.175 1.00 79.75 85 GLN A C 1
ATOM 693 O O . GLN A 1 85 ? -3.291 7.889 8.720 1.00 79.75 85 GLN A O 1
ATOM 698 N N . ARG A 1 86 ? -4.453 6.066 8.127 1.00 85.12 86 ARG A N 1
ATOM 699 C CA . ARG A 1 86 ? -5.723 6.466 8.753 1.00 85.12 86 ARG A CA 1
ATOM 700 C C . ARG A 1 86 ? -6.101 5.514 9.880 1.00 85.12 86 ARG A C 1
ATOM 702 O O . ARG A 1 86 ? -5.628 4.384 9.926 1.00 85.12 86 ARG A O 1
ATOM 709 N N . PHE A 1 87 ? -6.986 5.959 10.759 1.00 89.81 87 PHE A N 1
ATOM 710 C CA . PHE A 1 87 ? -7.565 5.140 11.818 1.00 89.81 87 PHE A CA 1
ATOM 711 C C . PHE A 1 87 ? -9.054 5.450 11.972 1.00 89.81 87 PHE A C 1
ATOM 713 O O . PHE A 1 87 ? -9.494 6.561 11.677 1.00 89.81 87 PHE A O 1
ATOM 720 N N . ALA A 1 88 ? -9.826 4.454 12.398 1.00 90.56 88 ALA A N 1
ATOM 721 C CA . ALA A 1 88 ? -11.213 4.631 12.806 1.00 90.56 88 ALA A CA 1
ATOM 722 C C . ALA A 1 88 ? -11.267 4.905 14.311 1.00 90.56 88 ALA A C 1
ATOM 724 O O . ALA A 1 88 ? -10.554 4.257 15.079 1.00 90.56 88 ALA A O 1
ATOM 725 N N . ILE A 1 89 ? -12.110 5.855 14.709 1.00 91.56 89 ILE A N 1
ATOM 726 C CA . ILE A 1 89 ? -12.391 6.185 16.107 1.00 91.56 89 ILE A CA 1
ATOM 727 C C . ILE A 1 89 ? -13.606 5.364 16.526 1.00 91.56 89 ILE A C 1
ATOM 729 O O . ILE A 1 89 ? -14.643 5.449 15.872 1.00 91.56 89 ILE A O 1
ATOM 733 N N . VAL A 1 90 ? -13.462 4.551 17.568 1.00 91.62 90 VAL A N 1
ATOM 734 C CA . VAL A 1 90 ? -14.533 3.687 18.077 1.00 91.62 90 VAL A CA 1
ATOM 735 C C . VAL A 1 90 ? -14.635 3.807 19.589 1.00 91.62 90 VAL A C 1
ATOM 737 O O . VAL A 1 90 ? -13.635 4.078 20.259 1.00 91.62 90 VAL A O 1
ATOM 740 N N . ASP A 1 91 ? -15.825 3.562 20.123 1.00 92.50 91 ASP A N 1
ATOM 741 C CA . ASP A 1 91 ? -16.019 3.465 21.564 1.00 92.50 91 ASP A CA 1
ATOM 742 C C . ASP A 1 91 ? -15.286 2.237 22.121 1.00 92.50 91 ASP A C 1
ATOM 744 O O . ASP A 1 91 ? -15.209 1.173 21.495 1.00 92.50 91 ASP A O 1
ATOM 748 N N . ALA A 1 92 ? -14.745 2.370 23.329 1.00 90.94 92 ALA A N 1
ATOM 749 C CA . ALA A 1 92 ? -13.997 1.315 24.002 1.00 90.94 92 ALA A CA 1
ATOM 750 C C . ALA A 1 92 ? -14.851 0.060 24.246 1.00 90.94 92 ALA A C 1
ATOM 752 O O . ALA A 1 92 ? -14.315 -1.047 24.218 1.00 90.94 92 ALA A O 1
ATOM 753 N N . ALA A 1 93 ? -16.166 0.227 24.422 1.00 92.50 93 ALA A N 1
ATOM 754 C CA . ALA A 1 93 ? -17.116 -0.871 24.587 1.00 92.50 93 ALA A CA 1
ATOM 755 C C . ALA A 1 93 ? -17.223 -1.760 23.333 1.00 92.50 93 ALA A C 1
ATOM 757 O O . ALA A 1 93 ? -17.349 -2.978 23.450 1.00 92.50 93 ALA A O 1
ATOM 758 N N . ASP A 1 94 ? -17.112 -1.170 22.140 1.00 91.75 94 ASP A N 1
ATOM 759 C CA . ASP A 1 94 ? -17.259 -1.885 20.867 1.00 91.75 94 ASP A CA 1
ATOM 760 C C . ASP A 1 94 ? -15.920 -2.375 20.299 1.00 91.75 94 ASP A C 1
ATOM 762 O O . ASP A 1 94 ? -15.883 -3.232 19.407 1.00 91.75 94 ASP A O 1
ATOM 766 N N . TYR A 1 95 ? -14.801 -1.857 20.813 1.00 90.94 95 TYR A N 1
ATOM 767 C CA . TYR A 1 95 ? -13.464 -2.124 20.286 1.00 90.94 95 TYR A CA 1
ATOM 768 C C . TYR A 1 95 ? -13.126 -3.619 20.218 1.00 90.94 95 TYR A C 1
ATOM 770 O O . TYR A 1 95 ? -12.631 -4.095 19.193 1.00 90.94 95 TYR A O 1
ATOM 778 N N . GLU A 1 96 ? -13.406 -4.389 21.271 1.00 91.62 96 GLU A N 1
ATOM 779 C CA . GLU A 1 96 ? -13.112 -5.830 21.290 1.00 91.62 96 GLU A CA 1
ATOM 780 C C . GLU A 1 96 ? -13.891 -6.610 20.227 1.00 91.62 96 GLU A C 1
ATOM 782 O O . GLU A 1 96 ? -13.392 -7.592 19.675 1.00 91.62 96 GLU A O 1
ATOM 787 N N . TRP A 1 97 ? -15.117 -6.188 19.914 1.00 91.44 97 TRP A N 1
ATOM 788 C CA . TRP A 1 97 ? -15.916 -6.828 18.876 1.00 91.44 97 TRP A CA 1
ATOM 789 C C . TRP A 1 97 ? -15.463 -6.409 17.473 1.00 91.44 97 TRP A C 1
ATOM 791 O O . TRP A 1 97 ? -15.317 -7.263 16.594 1.00 91.44 97 TRP A O 1
ATOM 801 N N . LEU A 1 98 ? -15.185 -5.118 17.266 1.00 91.31 98 LEU A N 1
ATOM 802 C CA . LEU A 1 98 ? -14.800 -4.562 15.966 1.00 91.31 98 LEU A CA 1
ATOM 803 C C . LEU A 1 98 ? -13.373 -4.947 15.549 1.00 91.31 98 LEU A C 1
ATOM 805 O O . LEU A 1 98 ? -13.135 -5.217 14.370 1.00 91.31 98 LEU A O 1
ATOM 809 N N . SER A 1 99 ? -12.429 -5.023 16.489 1.00 89.31 99 SER A N 1
ATOM 810 C CA . SER A 1 99 ? -11.011 -5.344 16.232 1.00 89.31 99 SER A CA 1
ATOM 811 C C . SER A 1 99 ? -10.772 -6.743 15.651 1.00 89.31 99 SER A C 1
ATOM 813 O O . SER A 1 99 ? -9.711 -7.003 15.085 1.00 89.31 99 SER A O 1
ATOM 815 N N . LYS A 1 100 ? -11.766 -7.638 15.715 1.00 90.88 100 LYS A N 1
ATOM 816 C CA . LYS A 1 100 ? -11.697 -8.990 15.133 1.00 90.88 100 LYS A CA 1
ATOM 817 C C . LYS A 1 100 ? -11.713 -8.989 13.604 1.00 90.88 100 LYS A C 1
ATOM 819 O O . LYS A 1 100 ? -11.357 -9.991 12.985 1.00 90.88 100 LYS A O 1
ATOM 824 N N . TYR A 1 101 ? -12.157 -7.898 12.986 1.00 89.56 101 TYR A N 1
ATOM 825 C CA . TYR A 1 101 ? -12.273 -7.795 11.537 1.00 89.56 101 TYR A CA 1
ATOM 826 C C . TYR A 1 101 ? -11.078 -7.074 10.919 1.00 89.56 101 TYR A C 1
ATOM 828 O O . TYR A 1 101 ? -10.455 -6.203 11.521 1.00 89.56 101 TYR A O 1
ATOM 836 N N . ARG A 1 102 ? -10.799 -7.399 9.654 1.00 87.50 102 ARG A N 1
ATOM 837 C CA . ARG A 1 102 ? -9.836 -6.649 8.850 1.00 87.50 102 ARG A CA 1
ATOM 838 C C . ARG A 1 102 ? -10.498 -5.393 8.289 1.00 87.50 102 ARG A C 1
ATOM 840 O O . ARG A 1 102 ? -11.330 -5.483 7.382 1.00 87.50 102 ARG A O 1
ATOM 847 N N . TRP A 1 103 ? -10.076 -4.243 8.798 1.00 91.06 103 TRP A N 1
ATOM 848 C CA . TRP A 1 103 ? -10.539 -2.933 8.355 1.00 91.06 103 TRP A CA 1
ATOM 849 C C . TRP A 1 103 ? -9.607 -2.303 7.313 1.00 91.06 103 TRP A C 1
ATOM 851 O O . TRP A 1 103 ? -8.413 -2.599 7.252 1.00 91.06 103 TRP A O 1
ATOM 861 N N . PHE A 1 104 ? -10.161 -1.441 6.465 1.00 89.50 104 PHE A N 1
ATOM 862 C CA . PHE A 1 104 ? -9.439 -0.638 5.479 1.00 89.50 104 PHE A CA 1
ATOM 863 C C . PHE A 1 104 ? -10.162 0.691 5.244 1.00 89.50 104 PHE A C 1
ATOM 865 O O . PHE A 1 104 ? -11.374 0.781 5.389 1.00 89.50 104 PHE A O 1
ATOM 872 N N . ALA A 1 105 ? -9.439 1.731 4.850 1.00 90.75 105 ALA A N 1
ATOM 873 C CA . ALA A 1 105 ? -10.020 2.999 4.446 1.00 90.75 105 ALA A CA 1
ATOM 874 C C . ALA A 1 105 ? -10.492 2.912 2.988 1.00 90.75 105 ALA A C 1
ATOM 876 O O . ALA A 1 105 ? -9.745 2.497 2.095 1.00 90.75 105 ALA A O 1
ATOM 877 N N . LYS A 1 106 ? -11.733 3.327 2.733 1.00 89.12 106 LYS A N 1
ATOM 878 C CA . LYS A 1 106 ? -12.311 3.417 1.389 1.00 89.12 106 LYS A CA 1
ATOM 879 C C . LYS A 1 106 ? -12.568 4.874 1.028 1.00 89.12 106 LYS A C 1
ATOM 881 O O . LYS A 1 106 ? -13.318 5.551 1.723 1.00 89.12 106 LYS A O 1
ATOM 886 N N . GLY A 1 107 ? -11.976 5.332 -0.074 1.00 86.81 107 GLY A N 1
ATOM 887 C CA . GLY A 1 107 ? -12.213 6.677 -0.601 1.00 86.81 107 GLY A CA 1
ATOM 888 C C . GLY A 1 107 ? -13.643 6.852 -1.127 1.00 86.81 107 GLY A C 1
ATOM 889 O O . GLY A 1 107 ? -14.152 6.002 -1.862 1.00 86.81 107 GLY A O 1
ATOM 890 N N . GLY A 1 108 ? -14.278 7.952 -0.730 1.00 79.88 108 GLY A N 1
ATOM 891 C CA . GLY A 1 108 ? -15.554 8.461 -1.226 1.00 79.88 108 GLY A CA 1
ATOM 892 C C . GLY A 1 108 ? -15.374 9.522 -2.316 1.00 79.88 108 GLY A C 1
ATOM 893 O O . GLY A 1 108 ? -14.262 9.783 -2.774 1.00 79.88 108 GLY A O 1
ATOM 894 N N . ARG A 1 109 ? -16.486 10.130 -2.751 1.00 74.81 109 ARG A N 1
ATOM 895 C CA . ARG A 1 109 ? -16.523 11.006 -3.936 1.00 74.81 109 ARG A CA 1
ATOM 896 C C . ARG A 1 109 ? -15.901 12.399 -3.719 1.00 74.81 109 ARG A C 1
ATOM 898 O O . ARG A 1 109 ? -15.523 13.023 -4.699 1.00 74.81 109 ARG A O 1
ATOM 905 N N . ASP A 1 110 ? -15.665 12.798 -2.468 1.00 80.12 110 ASP A N 1
ATOM 906 C CA . ASP A 1 110 ? -15.197 14.147 -2.099 1.00 80.12 110 ASP A CA 1
ATOM 907 C C . ASP A 1 110 ? -13.910 14.131 -1.254 1.00 80.12 110 ASP A C 1
ATOM 909 O O . ASP A 1 110 ? -13.703 14.961 -0.374 1.00 80.12 110 ASP A O 1
ATOM 913 N N . GLY A 1 111 ? -13.058 13.117 -1.438 1.00 77.81 111 GLY A N 1
ATOM 914 C CA . GLY A 1 111 ? -11.844 12.948 -0.624 1.00 77.81 111 GLY A CA 1
ATOM 915 C C . GLY A 1 111 ? -12.109 12.513 0.825 1.00 77.81 111 GLY A C 1
ATOM 916 O O . GLY A 1 111 ? -11.165 12.337 1.597 1.00 77.81 111 GLY A O 1
ATOM 917 N N . LEU A 1 112 ? -13.376 12.287 1.182 1.00 84.00 112 LEU A N 1
ATOM 918 C CA . LEU A 1 112 ? -13.786 11.626 2.417 1.00 84.00 112 LEU A CA 1
ATOM 919 C C . LEU A 1 112 ? -13.375 10.154 2.386 1.00 84.00 112 LEU A C 1
ATOM 921 O O . LEU A 1 112 ? -13.377 9.519 1.332 1.00 84.00 112 LEU A O 1
ATOM 925 N N . PHE A 1 113 ? -13.031 9.603 3.545 1.00 87.38 113 PHE A N 1
ATOM 926 C CA . PHE A 1 113 ? -12.704 8.189 3.693 1.00 87.38 113 PHE A CA 1
ATOM 927 C C . PHE A 1 113 ? -13.628 7.566 4.726 1.00 87.38 113 PHE A C 1
ATOM 929 O O . PHE A 1 113 ? -13.829 8.139 5.791 1.00 87.38 113 PHE A O 1
ATOM 936 N N . TYR A 1 114 ? -14.135 6.381 4.404 1.00 90.00 114 TYR A N 1
ATOM 937 C CA . TYR A 1 114 ? -14.947 5.564 5.300 1.00 90.00 114 TYR A CA 1
ATOM 938 C C . TYR A 1 114 ? -14.140 4.380 5.812 1.00 90.00 114 TYR A C 1
ATOM 940 O O . TYR A 1 114 ? -13.264 3.868 5.100 1.00 90.00 114 TYR A O 1
ATOM 948 N N . ALA A 1 115 ? -14.461 3.919 7.016 1.00 91.94 115 ALA A N 1
ATOM 949 C CA . ALA A 1 115 ? -13.928 2.670 7.529 1.00 91.94 115 ALA A CA 1
ATOM 950 C C . ALA A 1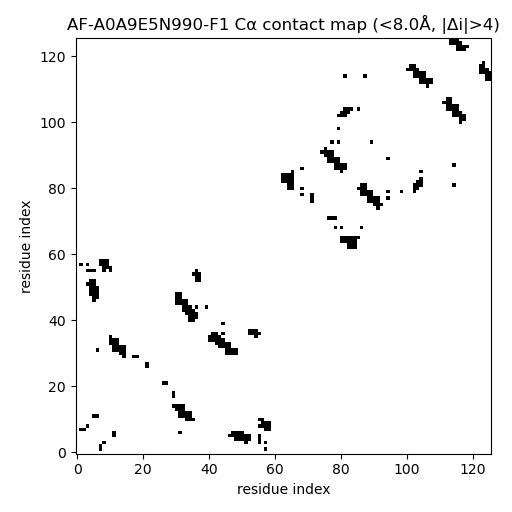 115 ? -14.707 1.519 6.885 1.00 91.94 115 ALA A C 1
ATOM 952 O O . ALA A 1 115 ? -15.919 1.402 7.017 1.00 91.94 115 ALA A O 1
ATOM 953 N N . GLY A 1 116 ? -14.015 0.674 6.132 1.00 92.31 116 GLY A N 1
ATOM 954 C CA . GLY A 1 116 ? -14.593 -0.464 5.438 1.00 92.31 116 GLY A CA 1
ATOM 955 C C . GLY A 1 116 ? -14.125 -1.782 6.028 1.00 92.31 116 GLY A C 1
ATOM 956 O O . GLY A 1 116 ? -12.938 -1.952 6.299 1.00 92.31 116 GLY A O 1
ATOM 957 N N . ARG A 1 117 ? -15.034 -2.749 6.150 1.00 92.25 117 ARG A N 1
ATOM 958 C CA . ARG A 1 117 ? -14.687 -4.163 6.351 1.00 92.25 117 ARG A CA 1
ATOM 959 C C . ARG A 1 117 ? -15.301 -5.026 5.260 1.00 92.25 117 ARG A C 1
ATOM 961 O O . ARG A 1 117 ? -16.389 -4.739 4.761 1.00 92.25 117 ARG A O 1
ATOM 968 N N . ALA A 1 118 ? -14.595 -6.086 4.880 1.00 89.25 118 ALA A N 1
ATOM 969 C CA . ALA A 1 118 ? -15.101 -7.073 3.935 1.00 89.25 118 ALA A CA 1
ATOM 970 C C . ALA A 1 118 ? -15.723 -8.247 4.698 1.00 89.25 118 ALA A C 1
ATOM 972 O O . ALA A 1 118 ? -15.055 -8.901 5.495 1.00 89.25 118 ALA A O 1
ATOM 973 N N . GLU A 1 119 ? -16.992 -8.534 4.430 1.00 88.69 119 GLU A N 1
ATOM 974 C CA . GLU A 1 119 ? -17.723 -9.649 5.022 1.00 88.69 119 GLU A CA 1
ATOM 975 C C . GLU A 1 119 ? -18.495 -10.385 3.927 1.00 88.69 119 GLU A C 1
ATOM 977 O O . GLU A 1 119 ? -19.318 -9.798 3.227 1.00 88.69 119 GLU A O 1
ATOM 982 N N . ARG A 1 120 ? -18.207 -11.682 3.749 1.00 87.19 120 ARG A N 1
ATOM 983 C CA . ARG A 1 120 ? -18.890 -12.562 2.777 1.00 87.19 120 ARG A CA 1
ATOM 984 C C . ARG A 1 120 ? -18.993 -11.954 1.364 1.00 87.19 120 ARG A C 1
ATOM 986 O O . ARG A 1 120 ? -20.042 -12.000 0.728 1.00 87.19 120 ARG A O 1
ATOM 993 N N . GLY A 1 121 ? -17.904 -11.344 0.889 1.00 86.12 121 GLY A N 1
ATOM 994 C CA . GLY A 1 121 ? -17.826 -10.721 -0.440 1.00 86.12 121 GLY A CA 1
ATOM 995 C C . GLY A 1 121 ? -18.512 -9.355 -0.562 1.00 86.12 121 GLY A C 1
ATOM 996 O O . GLY A 1 121 ? -18.504 -8.768 -1.641 1.00 86.12 121 GLY A O 1
ATOM 997 N N . ARG A 1 122 ? -19.083 -8.821 0.522 1.00 88.94 122 ARG A N 1
ATOM 998 C CA . ARG A 1 122 ? -19.661 -7.474 0.580 1.00 88.94 122 ARG A CA 1
ATOM 999 C C . ARG A 1 122 ? -18.764 -6.549 1.388 1.00 88.94 122 ARG A C 1
ATOM 1001 O O . ARG A 1 122 ? -18.081 -6.982 2.312 1.00 88.94 122 ARG A O 1
ATOM 1008 N N . ILE A 1 123 ? -18.774 -5.268 1.035 1.00 90.31 123 ILE A N 1
ATOM 1009 C CA . ILE A 1 123 ? -18.071 -4.228 1.787 1.00 90.31 123 ILE A CA 1
ATOM 1010 C C . ILE A 1 123 ? -19.096 -3.508 2.655 1.00 90.31 123 ILE A C 1
ATOM 1012 O O . ILE A 1 123 ? -20.041 -2.926 2.125 1.00 90.31 123 ILE A O 1
ATOM 1016 N N . ILE A 1 124 ? -18.887 -3.546 3.965 1.00 90.62 124 ILE A N 1
ATOM 1017 C CA . ILE A 1 124 ? -19.658 -2.795 4.955 1.00 90.62 124 ILE A CA 1
ATOM 1018 C C . ILE A 1 124 ? -18.857 -1.544 5.288 1.00 90.62 124 ILE A C 1
ATOM 1020 O O . ILE A 1 124 ? -17.661 -1.651 5.559 1.00 90.62 124 ILE A O 1
ATOM 1024 N N . LEU A 1 125 ? -19.505 -0.384 5.217 1.00 89.62 125 LEU A N 1
ATOM 1025 C CA . LEU A 1 125 ? -18.905 0.916 5.506 1.00 89.62 125 LEU A CA 1
ATOM 1026 C C . LEU A 1 125 ? -19.476 1.468 6.812 1.00 89.62 125 LEU A C 1
ATOM 1028 O O . LEU A 1 125 ? -20.678 1.342 7.046 1.00 89.62 125 LEU A O 1
ATOM 1032 N N . MET A 1 126 ? -18.600 2.066 7.612 1.00 82.81 126 MET A N 1
ATOM 1033 C CA . MET A 1 126 ? -18.884 2.913 8.768 1.00 82.81 126 MET A CA 1
ATOM 1034 C C . MET A 1 126 ? -18.330 4.310 8.506 1.00 82.81 126 MET A C 1
ATOM 1036 O O . MET A 1 126 ? -17.219 4.413 7.924 1.00 82.81 126 MET A O 1
#

Radius of gyration: 22.4 Å; Cα contacts (8 Å, |Δi|>4): 200; chains: 1; bounding box: 58×27×55 Å

pLDDT: mean 81.32, std 12.67, range [48.19, 92.5]

Foldseek 3Di:
DDDQWPLQAPQWDQPPPVVVVCVVPDDDPRFIWGCDAPVDHRDTDGDHRRDHGPPGDGPPPFQDWPPDDDDDPDPQWDWDTAGNRDTDIDGPVCCVVVNVFDWYWDADDPRDTWIWTDDPNDIDTD